Protein AF-A0ABD5DEX3-F1 (afdb_monomer_lite)

Foldseek 3Di:
DDDDDDDADLAPQALVRGDPVSLVVQQVDPDDDADDPDVPHDGSSCVSPVVSHHDD

Radius of gyration: 11.66 Å; chains: 1; bounding box: 26×24×31 Å

Sequence (56 aa):
MSGKLYALSSGPGAADLITVRAARILGQLDVLYAPAGRKGGDSLALSIVREYLGAH

InterPro domains:
  IPR000878 Tetrapyrrole methylase [PF00590] (4-53)
  IPR003043 Uroporphiryn-III C-methyltransferase, conserved site [PS00839] (8-22)
  IPR014777 Tetrapyrrole methylase, subdomain 1 [G3DSA:3.40.1010.10] (1-56)
  IPR035996 Tetrapyrrole methylase superfamily [SSF53790] (1-55)

pLDDT: mean 93.35, std 7.82, range [55.53, 98.19]

Organism: Acinetobacter baumannii (NCBI:txid470)

Secondary structure (DSSP, 8-state):
-----------SS-GGGS-HHHHHHHTT-S------SSTT---HHHHHHGGGS---

Structure (mmCIF, N/CA/C/O backbone):
data_AF-A0ABD5DEX3-F1
#
_entry.id   AF-A0ABD5DEX3-F1
#
loop_
_atom_site.group_PDB
_atom_site.id
_atom_site.type_symbol
_atom_site.label_atom_id
_atom_site.label_alt_id
_atom_site.label_comp_id
_atom_site.label_asym_id
_atom_site.label_entity_id
_atom_site.label_seq_id
_atom_site.pdbx_PDB_ins_code
_atom_site.Cartn_x
_atom_site.Cartn_y
_atom_site.Cartn_z
_atom_site.occupancy
_atom_site.B_iso_or_equiv
_atom_site.auth_seq_id
_atom_site.auth_comp_id
_atom_site.auth_asym_id
_atom_site.auth_atom_id
_atom_site.pdbx_PDB_model_num
ATOM 1 N N . MET A 1 1 ? -4.442 14.096 21.545 1.00 55.53 1 MET A N 1
ATOM 2 C CA . MET A 1 1 ? -4.906 13.195 20.471 1.00 55.53 1 MET A CA 1
ATOM 3 C C . MET A 1 1 ? -3.667 12.641 19.786 1.00 55.53 1 MET A C 1
ATOM 5 O O . MET A 1 1 ? -2.898 13.440 19.270 1.00 55.53 1 MET A O 1
ATOM 9 N N . SER A 1 2 ? -3.384 11.340 19.895 1.00 85.88 2 SER A N 1
ATOM 10 C CA . SER A 1 2 ? -2.209 10.723 19.262 1.00 85.88 2 SER A CA 1
ATOM 11 C C . SER A 1 2 ? -2.618 10.030 17.965 1.00 85.88 2 SER A C 1
ATOM 13 O O . SER A 1 2 ? -3.605 9.299 17.932 1.00 85.88 2 SER A O 1
ATOM 15 N N . GLY A 1 3 ? -1.867 10.271 16.891 1.00 92.19 3 GLY A N 1
ATOM 16 C CA . GLY A 1 3 ? -1.987 9.484 15.666 1.00 92.19 3 GLY A CA 1
ATOM 17 C C . GLY A 1 3 ? -1.387 8.089 15.850 1.00 92.19 3 GLY A C 1
ATOM 18 O O . GLY A 1 3 ? -0.579 7.862 16.755 1.00 92.19 3 GLY A O 1
ATOM 19 N N . LYS A 1 4 ? -1.759 7.154 14.973 1.00 95.06 4 LYS A N 1
ATOM 20 C CA . LYS A 1 4 ? -1.155 5.821 14.910 1.00 95.06 4 LYS A CA 1
ATOM 21 C C . LYS A 1 4 ? -0.489 5.624 13.556 1.00 95.06 4 LYS A C 1
ATOM 23 O O . LYS A 1 4 ? -1.141 5.731 12.525 1.00 95.06 4 LYS A O 1
ATOM 28 N N . LEU A 1 5 ? 0.806 5.320 13.575 1.00 96.25 5 LEU A N 1
ATOM 29 C CA . LEU A 1 5 ? 1.574 5.000 12.378 1.00 96.25 5 LEU A CA 1
ATOM 30 C C . LEU A 1 5 ? 1.512 3.493 12.113 1.00 96.25 5 LEU A C 1
ATOM 32 O O . LEU A 1 5 ? 1.817 2.690 12.996 1.00 96.25 5 LEU A O 1
ATOM 36 N N . TYR A 1 6 ? 1.146 3.119 10.890 1.00 96.81 6 TYR A N 1
ATOM 37 C CA . TYR A 1 6 ? 1.178 1.740 10.413 1.00 96.81 6 TYR A CA 1
ATOM 38 C C . TYR A 1 6 ? 2.268 1.591 9.348 1.00 96.81 6 TYR A C 1
ATOM 40 O O . TYR A 1 6 ? 2.257 2.305 8.350 1.00 96.81 6 TYR A O 1
ATOM 48 N N . ALA A 1 7 ? 3.185 0.641 9.538 1.00 96.44 7 ALA A N 1
ATOM 49 C CA . ALA A 1 7 ? 4.096 0.194 8.488 1.00 96.44 7 ALA A CA 1
ATOM 50 C C . ALA A 1 7 ? 3.450 -0.993 7.762 1.00 96.44 7 ALA A C 1
ATOM 52 O O . ALA A 1 7 ? 3.319 -2.078 8.330 1.00 96.44 7 ALA A O 1
ATOM 53 N N . LEU A 1 8 ? 2.994 -0.771 6.529 1.00 96.56 8 LEU A N 1
ATOM 54 C CA . LEU A 1 8 ? 2.313 -1.774 5.709 1.00 96.56 8 LEU A CA 1
ATOM 55 C C . LEU A 1 8 ? 3.183 -2.135 4.501 1.00 96.56 8 LEU A C 1
ATOM 57 O O . LEU A 1 8 ? 3.796 -1.262 3.894 1.00 96.56 8 LEU A O 1
ATOM 61 N N . SER A 1 9 ? 3.214 -3.417 4.139 1.00 95.62 9 SER A N 1
ATOM 62 C CA . SER A 1 9 ? 3.820 -3.868 2.881 1.00 95.62 9 SER A CA 1
ATOM 63 C C . SER A 1 9 ? 2.846 -3.662 1.719 1.00 95.62 9 SER A C 1
ATOM 65 O O . SER A 1 9 ? 1.663 -3.974 1.858 1.00 95.62 9 SER A O 1
ATOM 67 N N . SER A 1 10 ? 3.347 -3.195 0.571 1.00 95.50 10 SER A N 1
ATOM 68 C CA . SER A 1 10 ? 2.605 -3.139 -0.699 1.00 95.50 10 SER A CA 1
ATOM 69 C C . SER A 1 10 ? 2.539 -4.491 -1.418 1.00 95.50 10 SER A C 1
ATOM 71 O O . SER A 1 10 ? 1.992 -4.569 -2.508 1.00 95.50 10 SER A O 1
ATOM 73 N N . GLY A 1 11 ? 3.139 -5.547 -0.859 1.00 95.94 11 GLY A N 1
ATOM 74 C CA . GLY A 1 11 ? 3.369 -6.788 -1.594 1.00 95.94 11 GLY A CA 1
ATOM 75 C C . GLY A 1 11 ? 4.473 -6.641 -2.657 1.00 95.94 11 GLY A C 1
ATOM 76 O O . GLY A 1 11 ? 5.099 -5.582 -2.769 1.00 95.94 11 GLY A O 1
ATOM 77 N N . PRO A 1 12 ? 4.755 -7.709 -3.422 1.00 96.75 12 PRO A N 1
ATOM 78 C CA . PRO A 1 12 ? 5.864 -7.751 -4.377 1.00 96.75 12 PRO A CA 1
ATOM 79 C C . PRO A 1 12 ? 5.570 -7.082 -5.733 1.00 96.75 12 PRO A C 1
ATOM 81 O O . PRO A 1 12 ? 6.473 -7.000 -6.561 1.00 96.75 12 PRO A O 1
ATOM 84 N N . GLY A 1 13 ? 4.338 -6.625 -5.992 1.00 95.44 13 GLY A N 1
ATOM 85 C CA . GLY A 1 13 ? 3.987 -5.920 -7.232 1.00 95.44 13 GLY A CA 1
ATOM 86 C C . GLY A 1 13 ? 2.542 -6.119 -7.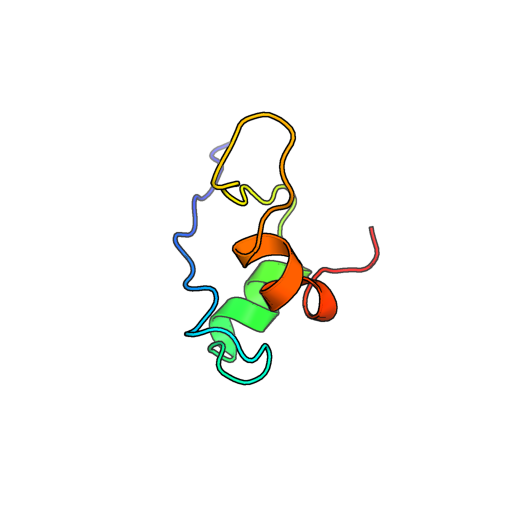678 1.00 95.44 13 GLY A C 1
ATOM 87 O O . GLY A 1 13 ? 1.870 -5.148 -8.003 1.00 95.44 13 GLY A O 1
ATOM 88 N N . ALA A 1 14 ? 2.041 -7.357 -7.675 1.00 97.12 14 ALA A N 1
ATOM 89 C CA . ALA A 1 14 ? 0.626 -7.599 -7.945 1.00 97.12 14 ALA A CA 1
ATOM 90 C C . ALA A 1 14 ? -0.215 -7.149 -6.743 1.00 97.12 14 ALA A C 1
ATOM 92 O O . ALA A 1 14 ? 0.146 -7.401 -5.591 1.00 97.12 14 ALA A O 1
ATOM 93 N N . ALA A 1 15 ? -1.300 -6.434 -7.023 1.00 97.06 15 ALA A N 1
ATOM 94 C CA . ALA A 1 15 ? -2.074 -5.734 -6.010 1.00 97.06 15 ALA A CA 1
ATOM 95 C C . ALA A 1 15 ? -2.860 -6.697 -5.098 1.00 97.06 15 ALA A C 1
ATOM 97 O O . ALA A 1 15 ? -2.957 -6.475 -3.895 1.00 97.06 15 ALA A O 1
ATOM 98 N N . ASP A 1 16 ? -3.284 -7.846 -5.619 1.00 96.81 16 ASP A N 1
ATOM 99 C CA . ASP A 1 16 ? -3.940 -8.927 -4.877 1.00 96.81 16 ASP A CA 1
ATOM 100 C C . ASP A 1 16 ? -2.999 -9.726 -3.953 1.00 96.81 16 ASP A C 1
ATOM 102 O O . ASP A 1 16 ? -3.459 -10.517 -3.128 1.00 96.81 16 ASP A O 1
ATOM 106 N N . LEU A 1 17 ? -1.684 -9.494 -4.029 1.00 97.75 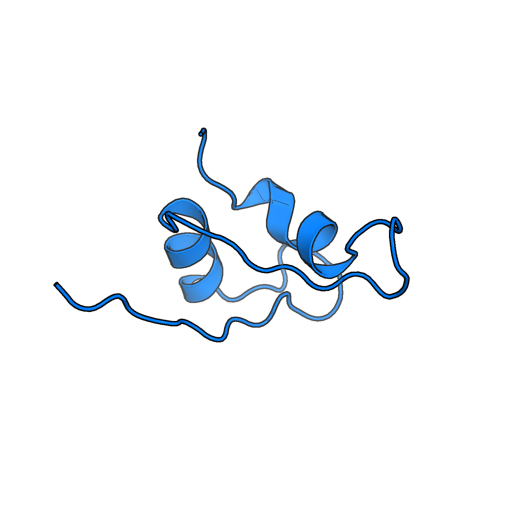17 LEU A N 1
ATOM 107 C CA . LEU A 1 17 ? -0.693 -10.117 -3.144 1.00 97.75 17 LEU A CA 1
ATOM 108 C C . LEU A 1 17 ? -0.474 -9.349 -1.830 1.00 97.75 17 LEU A C 1
ATOM 110 O O . LEU A 1 17 ? 0.431 -9.689 -1.058 1.00 97.75 17 LEU A O 1
ATOM 114 N N . ILE A 1 18 ? -1.278 -8.322 -1.541 1.00 97.50 18 ILE A N 1
ATOM 115 C CA . ILE A 1 18 ? -1.270 -7.689 -0.219 1.00 97.50 18 ILE A CA 1
ATOM 116 C C . ILE A 1 18 ? -1.981 -8.558 0.820 1.00 97.50 18 ILE A C 1
ATOM 118 O O . ILE A 1 18 ? -2.804 -9.420 0.526 1.00 97.50 18 ILE A O 1
ATOM 122 N N . THR A 1 19 ? -1.709 -8.296 2.099 1.00 98.19 19 THR A N 1
ATOM 123 C CA . THR A 1 19 ? -2.472 -8.956 3.165 1.00 98.19 19 THR A CA 1
ATOM 124 C C . THR A 1 19 ? -3.878 -8.365 3.280 1.00 98.19 19 THR A C 1
ATOM 126 O O . THR A 1 19 ? -4.062 -7.149 3.202 1.00 98.19 19 THR A O 1
ATOM 129 N N . VAL A 1 20 ? -4.862 -9.204 3.622 1.00 98.00 20 VAL A N 1
ATOM 130 C CA . VAL A 1 20 ? -6.245 -8.769 3.914 1.00 98.00 20 VAL A CA 1
ATOM 131 C C . VAL A 1 20 ? -6.293 -7.669 4.986 1.00 98.00 20 VAL A C 1
ATOM 133 O O . VAL A 1 20 ? -7.139 -6.777 4.943 1.00 98.00 20 VAL A O 1
ATOM 136 N N . ARG A 1 21 ? -5.375 -7.700 5.964 1.00 98.06 21 ARG A N 1
ATOM 137 C CA . ARG A 1 21 ? -5.280 -6.663 7.002 1.00 98.06 21 ARG A CA 1
ATOM 138 C C . ARG A 1 21 ? -4.806 -5.325 6.430 1.00 98.06 21 ARG A C 1
ATOM 140 O O . ARG A 1 21 ? -5.370 -4.302 6.803 1.00 98.06 21 ARG A O 1
ATOM 147 N N . ALA A 1 22 ? -3.802 -5.329 5.553 1.00 97.75 22 ALA A N 1
ATOM 148 C CA . ALA A 1 22 ? -3.314 -4.110 4.911 1.00 97.75 22 ALA A CA 1
ATOM 149 C C . ALA A 1 22 ? -4.410 -3.465 4.053 1.00 97.75 22 ALA A C 1
ATOM 151 O O . ALA A 1 22 ? -4.640 -2.271 4.205 1.00 97.75 22 ALA A O 1
ATOM 152 N N . ALA A 1 23 ? -5.143 -4.261 3.264 1.00 97.06 23 ALA A N 1
ATOM 153 C CA . ALA A 1 23 ? -6.266 -3.792 2.447 1.00 97.06 23 ALA A CA 1
ATOM 154 C C . ALA A 1 23 ? -7.305 -3.019 3.277 1.00 97.06 23 ALA A C 1
ATOM 156 O O . ALA A 1 23 ? -7.681 -1.898 2.952 1.00 97.06 23 ALA A O 1
ATOM 157 N N . ARG A 1 24 ? -7.728 -3.607 4.405 1.00 97.19 24 ARG A N 1
ATOM 158 C CA . ARG A 1 24 ? -8.725 -3.001 5.302 1.00 97.19 24 ARG A CA 1
ATOM 159 C C . ARG A 1 24 ? -8.232 -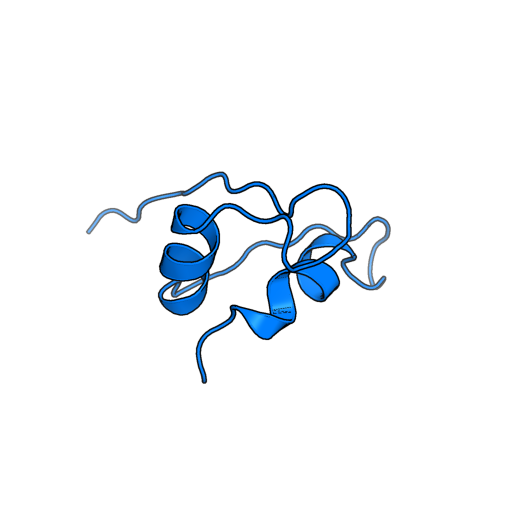1.717 5.960 1.00 97.19 24 ARG A C 1
ATOM 161 O O . ARG A 1 24 ? -9.022 -0.799 6.124 1.00 97.19 24 ARG A O 1
ATOM 168 N N . ILE A 1 25 ? -6.957 -1.667 6.351 1.00 96.81 25 ILE A N 1
ATOM 169 C CA . ILE A 1 25 ? -6.375 -0.461 6.949 1.00 96.81 25 ILE A CA 1
ATOM 170 C C . ILE A 1 25 ? -6.266 0.641 5.891 1.00 96.81 25 ILE A C 1
ATOM 172 O O . ILE A 1 25 ? -6.690 1.754 6.166 1.00 96.81 25 ILE A O 1
ATOM 176 N N . LEU A 1 26 ? -5.751 0.331 4.693 1.00 96.75 26 LEU A N 1
ATOM 177 C CA . LEU A 1 26 ? -5.595 1.280 3.581 1.00 96.75 26 LEU A CA 1
ATOM 178 C C . LEU A 1 26 ? -6.905 1.998 3.239 1.00 96.75 26 LEU A C 1
ATOM 180 O O . LEU A 1 26 ? -6.894 3.215 3.083 1.00 96.75 26 LEU A O 1
ATOM 184 N N . GLY A 1 27 ? -8.027 1.275 3.219 1.00 96.62 27 GLY A N 1
ATOM 185 C CA . GLY A 1 27 ? -9.349 1.853 2.958 1.00 96.62 27 GLY A CA 1
ATOM 186 C C . GLY A 1 27 ? -9.897 2.772 4.060 1.00 96.62 27 GLY A C 1
ATOM 187 O O . GLY A 1 27 ? -10.986 3.315 3.903 1.00 96.62 27 GLY A O 1
ATOM 188 N N . GLN A 1 28 ? -9.186 2.918 5.181 1.00 95.06 28 GLN A N 1
ATOM 189 C CA . GLN A 1 28 ? -9.591 3.713 6.347 1.00 95.06 28 GLN A CA 1
ATOM 190 C C . GLN A 1 28 ? -8.549 4.771 6.747 1.00 95.06 28 GLN A C 1
ATOM 192 O O . GLN A 1 28 ? -8.746 5.454 7.750 1.00 95.06 28 GLN A O 1
ATOM 197 N N . LEU A 1 29 ? -7.415 4.874 6.042 1.00 95.12 29 LEU A N 1
ATOM 198 C CA . LEU A 1 29 ? -6.344 5.800 6.412 1.00 95.12 29 LEU A CA 1
ATOM 199 C C . LEU A 1 29 ? -6.724 7.247 6.092 1.00 95.12 29 LEU A C 1
ATOM 201 O O . LEU A 1 29 ? -7.042 7.565 4.953 1.00 95.12 29 LEU A O 1
ATOM 205 N N . ASP A 1 30 ? -6.541 8.141 7.062 1.00 94.00 30 ASP A N 1
ATOM 206 C CA . ASP A 1 30 ? -6.646 9.586 6.824 1.00 94.00 30 ASP A CA 1
ATOM 207 C C . ASP A 1 30 ? -5.491 10.113 5.949 1.00 94.00 30 ASP A C 1
ATOM 209 O O . ASP A 1 30 ? -5.644 11.073 5.198 1.00 94.00 30 ASP A O 1
ATOM 213 N N . VAL A 1 31 ? -4.301 9.504 6.068 1.00 94.75 31 VAL A N 1
ATOM 214 C CA . VAL A 1 31 ? -3.074 9.918 5.369 1.00 94.75 31 VAL A CA 1
ATOM 215 C C . VAL A 1 31 ? -2.275 8.692 4.928 1.00 94.75 31 VAL A C 1
ATOM 217 O O . VAL A 1 31 ? -1.973 7.811 5.736 1.00 94.75 31 VAL A O 1
ATOM 220 N N . LEU A 1 32 ? -1.859 8.672 3.658 1.00 95.44 32 LEU A N 1
ATOM 221 C CA . LEU A 1 32 ? -0.969 7.662 3.083 1.00 95.44 32 LEU A CA 1
ATOM 222 C C . LEU A 1 32 ? 0.365 8.289 2.660 1.00 95.44 32 LEU A C 1
ATOM 224 O O . LEU A 1 32 ? 0.401 9.212 1.851 1.00 95.44 32 LEU A O 1
ATOM 228 N N . TYR A 1 33 ? 1.473 7.735 3.154 1.00 95.25 33 TYR A N 1
ATOM 229 C CA . TYR A 1 33 ? 2.815 8.057 2.672 1.00 95.25 33 TYR A CA 1
ATOM 230 C C . TYR A 1 33 ? 3.311 6.954 1.731 1.00 95.25 33 TYR A C 1
ATOM 232 O O . TYR A 1 33 ? 3.497 5.816 2.162 1.00 95.25 33 TYR A O 1
ATOM 240 N N . ALA A 1 34 ? 3.542 7.286 0.458 1.00 93.75 34 ALA A N 1
ATOM 241 C CA . ALA A 1 34 ? 4.001 6.340 -0.559 1.00 93.7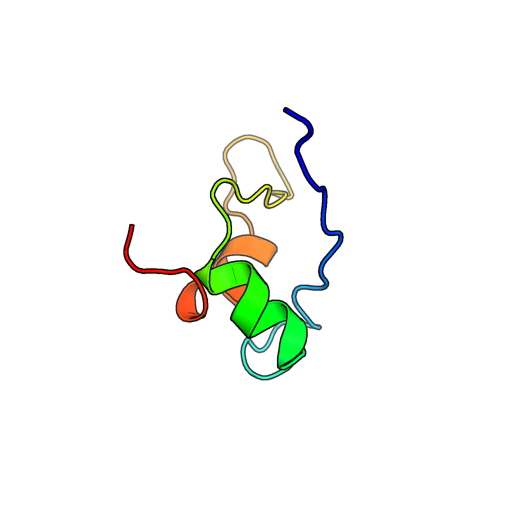5 34 ALA A CA 1
ATOM 242 C C . ALA A 1 34 ? 5.288 6.850 -1.246 1.00 93.75 34 ALA A C 1
ATOM 244 O O . ALA A 1 34 ? 5.269 7.920 -1.858 1.00 93.75 34 ALA A O 1
ATOM 245 N N . PRO A 1 35 ? 6.420 6.124 -1.157 1.00 90.50 35 PRO A N 1
ATOM 246 C CA . PRO A 1 35 ? 7.701 6.594 -1.679 1.00 90.50 35 PRO A CA 1
ATOM 247 C C . PRO A 1 35 ? 7.745 6.573 -3.213 1.00 90.50 35 PRO A C 1
ATOM 249 O O . PRO A 1 35 ? 7.196 5.672 -3.850 1.00 90.50 35 PRO A O 1
ATOM 252 N N . ALA A 1 36 ? 8.462 7.530 -3.803 1.00 93.19 36 ALA A N 1
ATOM 253 C CA . ALA A 1 36 ? 8.806 7.561 -5.224 1.00 93.19 36 ALA A CA 1
ATOM 254 C C . ALA A 1 36 ? 10.327 7.451 -5.397 1.00 93.19 36 ALA A C 1
ATOM 256 O O . ALA A 1 36 ? 11.087 8.047 -4.635 1.00 93.19 36 ALA A O 1
ATOM 257 N N . GLY A 1 37 ? 10.780 6.703 -6.409 1.00 89.06 37 GLY A N 1
ATOM 258 C CA . GLY A 1 37 ? 12.212 6.445 -6.637 1.00 89.06 37 GLY A CA 1
ATOM 259 C C . GLY A 1 37 ? 13.017 7.673 -7.080 1.00 89.06 37 GLY A C 1
ATOM 260 O O . GLY A 1 37 ? 14.243 7.655 -7.057 1.00 89.06 37 GLY A O 1
ATOM 261 N N . ARG A 1 38 ? 12.336 8.752 -7.479 1.00 92.00 38 ARG A N 1
ATOM 262 C CA . ARG A 1 38 ? 12.936 10.041 -7.839 1.00 92.00 38 ARG A CA 1
ATOM 263 C C . ARG A 1 38 ? 11.979 11.181 -7.515 1.00 92.00 38 ARG A C 1
ATOM 265 O O . ARG A 1 38 ? 10.761 10.999 -7.527 1.00 92.00 38 ARG A O 1
ATOM 272 N N . LYS A 1 39 ? 12.526 12.376 -7.282 1.00 89.88 39 LYS A N 1
ATOM 273 C CA . LYS A 1 39 ? 11.731 13.592 -7.070 1.00 89.88 39 LYS A CA 1
ATOM 274 C C . LYS A 1 39 ? 10.849 13.857 -8.297 1.00 89.88 39 LYS A C 1
ATOM 276 O O . LYS A 1 39 ? 11.357 13.906 -9.413 1.00 89.88 39 LYS A O 1
ATOM 281 N N . GLY A 1 40 ? 9.543 14.008 -8.077 1.00 87.75 40 GLY A N 1
ATOM 282 C CA . GLY A 1 40 ? 8.555 14.217 -9.142 1.00 87.75 40 GLY A CA 1
ATOM 283 C C . GLY A 1 40 ? 8.248 12.981 -9.997 1.00 87.75 40 GLY A C 1
ATOM 284 O O . GLY A 1 40 ? 7.560 13.114 -11.001 1.00 87.75 40 GLY A O 1
ATOM 285 N N . GLY A 1 41 ? 8.768 11.800 -9.645 1.00 90.75 41 GLY A N 1
ATOM 286 C CA . GLY A 1 41 ? 8.398 10.544 -10.297 1.00 90.75 41 GLY A CA 1
ATOM 287 C C . GLY A 1 41 ? 7.166 9.901 -9.667 1.00 90.75 41 GLY A C 1
ATOM 288 O O . GLY A 1 41 ? 6.811 10.205 -8.528 1.00 90.75 41 GLY A O 1
ATOM 289 N N . ASP A 1 42 ? 6.563 8.965 -10.393 1.00 92.88 42 ASP A N 1
ATOM 290 C CA . ASP A 1 42 ? 5.456 8.169 -9.876 1.00 92.88 42 ASP A CA 1
ATOM 291 C C . ASP A 1 42 ? 5.908 7.248 -8.735 1.00 92.88 42 ASP A C 1
ATOM 293 O O . ASP A 1 42 ? 7.039 6.749 -8.696 1.00 92.88 42 ASP A O 1
ATOM 297 N N . SER A 1 43 ? 4.995 7.000 -7.799 1.00 95.94 43 SER A N 1
ATOM 298 C CA . SER A 1 43 ? 5.198 6.014 -6.745 1.00 95.94 43 SER A CA 1
ATOM 299 C C . SER A 1 43 ? 4.684 4.652 -7.202 1.00 95.94 43 SER A C 1
ATOM 301 O O . SER A 1 43 ? 3.480 4.458 -7.366 1.00 95.94 43 SER A O 1
ATOM 303 N N . LEU A 1 44 ? 5.600 3.691 -7.353 1.00 95.38 44 LEU A N 1
ATOM 304 C CA . LEU A 1 44 ? 5.247 2.295 -7.617 1.00 95.38 44 LEU A CA 1
ATOM 305 C C . LEU A 1 44 ? 4.436 1.699 -6.457 1.00 95.38 44 LEU A C 1
ATOM 307 O O . LEU A 1 44 ? 3.438 1.031 -6.679 1.00 95.38 44 LEU A O 1
ATOM 311 N N . ALA A 1 45 ? 4.816 1.982 -5.208 1.00 95.69 45 ALA A N 1
ATOM 312 C CA . ALA A 1 45 ? 4.057 1.513 -4.050 1.00 95.69 45 ALA A CA 1
ATOM 313 C C . ALA A 1 45 ? 2.608 2.027 -4.078 1.00 95.69 45 ALA A C 1
ATOM 315 O O . ALA A 1 45 ? 1.685 1.265 -3.798 1.00 95.69 45 ALA A O 1
ATOM 316 N N . LEU A 1 46 ? 2.405 3.294 -4.470 1.00 96.31 46 LEU A N 1
ATOM 317 C CA . LEU A 1 46 ? 1.074 3.881 -4.611 1.00 96.31 46 LEU A CA 1
ATOM 318 C C . LEU A 1 46 ? 0.263 3.225 -5.730 1.00 96.31 46 LEU A C 1
ATOM 320 O O . LEU A 1 46 ? -0.934 3.021 -5.552 1.00 96.31 46 LEU A O 1
ATOM 324 N N . SER A 1 47 ? 0.876 2.924 -6.881 1.00 96.31 47 SER A N 1
ATOM 325 C CA . SER A 1 47 ? 0.150 2.295 -7.989 1.00 96.31 47 SER A CA 1
ATOM 326 C C . SER A 1 47 ? -0.310 0.880 -7.643 1.00 96.31 47 SER A C 1
ATOM 328 O O . SER A 1 47 ? -1.417 0.515 -8.027 1.00 96.31 47 SER A O 1
ATOM 330 N N . ILE A 1 48 ? 0.480 0.129 -6.867 1.00 97.25 48 ILE A N 1
ATOM 331 C CA . ILE A 1 48 ? 0.123 -1.222 -6.410 1.00 97.25 48 ILE A CA 1
ATOM 332 C C . ILE A 1 48 ? -1.092 -1.186 -5.477 1.00 97.25 48 ILE A C 1
ATOM 334 O O . ILE A 1 48 ? -2.027 -1.956 -5.651 1.00 97.25 48 ILE A O 1
ATOM 338 N N . VAL A 1 49 ? -1.114 -0.283 -4.493 1.00 97.06 49 VAL A N 1
ATOM 339 C CA . VAL A 1 49 ? -2.175 -0.272 -3.467 1.00 97.06 49 VAL A CA 1
ATOM 340 C C . VAL A 1 49 ? -3.421 0.527 -3.860 1.00 97.06 49 VAL A C 1
ATOM 342 O O . VAL A 1 49 ? -4.364 0.607 -3.074 1.00 97.06 49 VAL A O 1
ATOM 345 N N . ARG A 1 50 ? -3.433 1.137 -5.052 1.00 95.88 50 ARG A N 1
ATOM 346 C CA . ARG A 1 50 ? -4.451 2.112 -5.475 1.00 95.88 50 ARG A CA 1
ATOM 347 C C . ARG A 1 50 ? -5.880 1.568 -5.413 1.00 95.88 50 ARG A C 1
ATOM 349 O O . ARG A 1 50 ? -6.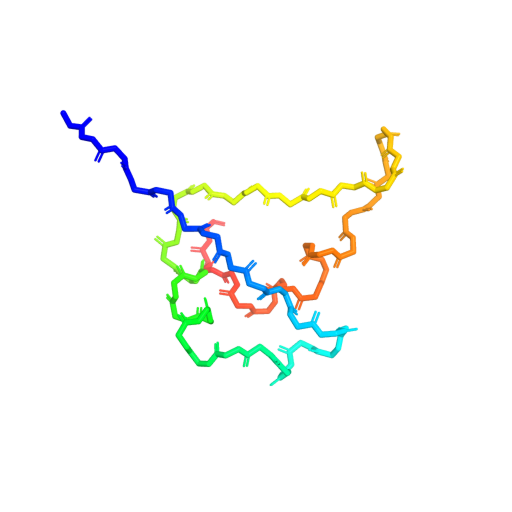779 2.323 -5.063 1.00 95.88 50 ARG A O 1
ATOM 356 N N . GLU A 1 51 ? -6.087 0.290 -5.722 1.00 95.31 51 GLU A N 1
ATOM 357 C CA . GLU A 1 51 ? -7.421 -0.334 -5.700 1.00 95.31 51 GLU A CA 1
ATOM 358 C C . GLU A 1 51 ? -8.012 -0.497 -4.287 1.00 95.31 51 GLU A C 1
ATOM 360 O O . GLU A 1 51 ? -9.218 -0.681 -4.147 1.00 95.31 51 GLU A O 1
ATOM 365 N N . TYR A 1 52 ? -7.185 -0.395 -3.240 1.00 96.44 52 TYR A N 1
ATOM 366 C CA . TYR A 1 52 ? -7.599 -0.543 -1.839 1.00 96.44 52 TYR A CA 1
ATOM 367 C C . TYR A 1 52 ? -7.792 0.791 -1.118 1.00 96.44 52 TYR A C 1
ATOM 369 O O . TYR A 1 52 ? -8.089 0.800 0.079 1.00 96.44 52 TYR A O 1
ATOM 377 N N . LEU A 1 53 ? -7.581 1.913 -1.806 1.00 95.62 53 LEU A N 1
ATOM 378 C CA . LEU A 1 53 ? -7.806 3.232 -1.227 1.00 95.62 53 LEU A CA 1
ATOM 379 C C . LEU A 1 53 ? -9.308 3.507 -1.163 1.00 95.62 53 LEU A C 1
ATOM 381 O O . LEU A 1 53 ? -10.048 3.207 -2.100 1.00 95.62 53 LEU A O 1
ATOM 385 N N . GLY A 1 54 ? -9.754 4.061 -0.035 1.00 88.75 54 GLY A N 1
ATOM 386 C CA . GLY A 1 54 ? -11.143 4.466 0.141 1.00 88.75 54 GLY A CA 1
ATOM 387 C C . GLY A 1 54 ? -11.540 5.550 -0.862 1.00 88.75 54 GLY A C 1
ATOM 388 O O . GLY A 1 54 ? -10.692 6.269 -1.394 1.00 88.75 54 GLY A O 1
ATOM 389 N N . ALA A 1 55 ? -12.843 5.675 -1.118 1.00 76.00 55 ALA A N 1
ATOM 390 C CA . ALA A 1 55 ? -13.372 6.824 -1.841 1.00 76.00 55 ALA A CA 1
ATOM 391 C C . ALA A 1 55 ? -13.214 8.065 -0.948 1.00 76.00 55 ALA A C 1
ATOM 393 O O . ALA A 1 55 ? -13.901 8.187 0.069 1.00 76.00 55 ALA A O 1
ATOM 394 N N . HIS A 1 56 ? -12.286 8.942 -1.319 1.00 59.78 56 HIS A N 1
ATOM 395 C CA . HIS A 1 5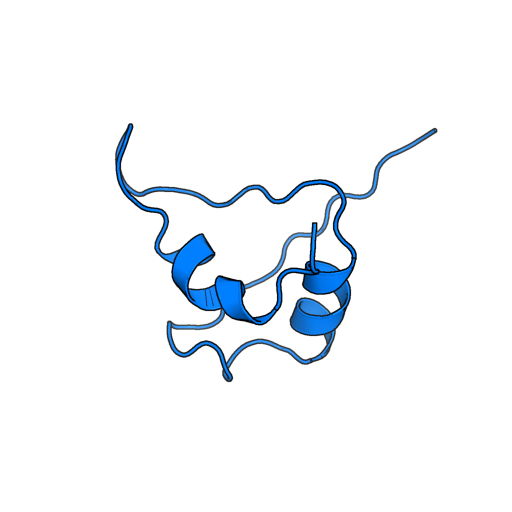6 ? -12.006 10.211 -0.655 1.00 59.78 56 HIS A CA 1
ATOM 396 C C . HIS A 1 56 ? -12.080 11.349 -1.668 1.00 59.78 56 HIS A C 1
ATOM 398 O O . HIS A 1 56 ? -11.597 11.148 -2.807 1.00 59.78 56 HIS A O 1
#